Protein AF-A0A965JMZ5-F1 (afdb_monomer)

pLDDT: mean 81.52, std 17.79, range [35.34, 98.06]

Structure (mmCIF, N/CA/C/O backbone):
data_AF-A0A965JMZ5-F1
#
_entry.id   AF-A0A965JMZ5-F1
#
loop_
_atom_site.group_PDB
_atom_site.id
_atom_site.type_symbol
_atom_site.label_atom_id
_atom_site.label_alt_id
_atom_site.label_comp_id
_atom_site.label_asym_id
_atom_site.label_entity_id
_atom_site.label_seq_id
_atom_site.pdbx_PDB_ins_code
_atom_site.Cartn_x
_atom_site.Cartn_y
_atom_site.Cartn_z
_atom_site.occupancy
_atom_site.B_iso_or_equiv
_atom_site.auth_seq_id
_atom_site.auth_comp_id
_atom_site.auth_asym_id
_atom_site.auth_atom_id
_atom_site.pdbx_PDB_model_num
ATOM 1 N N . GLN A 1 1 ? -20.543 2.107 12.750 1.00 83.12 1 GLN A N 1
ATOM 2 C CA . GLN A 1 1 ? -19.505 2.712 11.891 1.00 83.12 1 GLN A CA 1
ATOM 3 C C . GLN A 1 1 ? -18.324 1.761 11.691 1.00 83.12 1 GLN A C 1
ATOM 5 O O . GLN A 1 1 ? -18.264 1.171 10.625 1.00 83.12 1 GLN A O 1
ATOM 10 N N . ALA A 1 2 ? -17.536 1.438 12.729 1.00 89.75 2 ALA A N 1
ATOM 11 C CA . ALA A 1 2 ? -16.353 0.561 12.625 1.00 89.75 2 ALA A CA 1
ATOM 12 C C . ALA A 1 2 ? -16.566 -0.804 11.927 1.00 89.75 2 ALA A C 1
ATOM 14 O O . ALA A 1 2 ? -15.676 -1.286 11.237 1.00 89.75 2 ALA A O 1
ATOM 15 N N . ALA A 1 3 ? -17.734 -1.441 12.086 1.00 92.56 3 ALA A N 1
ATOM 16 C CA . ALA A 1 3 ? -18.036 -2.712 11.415 1.00 92.56 3 ALA A CA 1
ATOM 17 C C . ALA A 1 3 ? -18.198 -2.5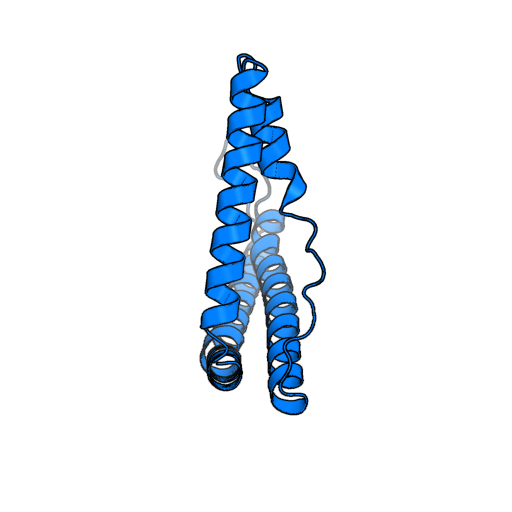59 9.894 1.00 92.56 3 ALA A C 1
ATOM 19 O O . ALA A 1 3 ? -17.750 -3.421 9.143 1.00 92.56 3 ALA A O 1
ATOM 20 N N . LEU A 1 4 ? -18.824 -1.464 9.448 1.00 95.50 4 LEU A N 1
ATOM 21 C CA . LEU A 1 4 ? -18.951 -1.148 8.027 1.00 95.50 4 LEU A CA 1
ATOM 22 C C . LEU A 1 4 ? -17.578 -0.802 7.451 1.00 95.50 4 LEU A C 1
ATOM 24 O O . LEU A 1 4 ? -17.224 -1.330 6.405 1.00 95.50 4 LEU A O 1
ATOM 28 N N . ASP A 1 5 ? -16.794 0.006 8.167 1.00 92.19 5 ASP A N 1
ATOM 29 C CA . ASP A 1 5 ? -15.439 0.379 7.753 1.00 92.19 5 ASP A CA 1
ATOM 30 C C . ASP A 1 5 ? -14.563 -0.870 7.591 1.00 92.19 5 ASP A C 1
ATOM 32 O O . ASP A 1 5 ? -13.968 -1.080 6.537 1.00 92.19 5 ASP A O 1
ATOM 36 N N . LEU A 1 6 ? -14.563 -1.766 8.586 1.00 94.94 6 LEU A N 1
ATOM 37 C CA . LEU A 1 6 ? -13.835 -3.033 8.523 1.00 94.94 6 LEU A CA 1
ATOM 38 C C . LEU A 1 6 ? -14.319 -3.926 7.369 1.00 94.94 6 LEU A C 1
ATOM 40 O O . LEU A 1 6 ? -13.501 -4.535 6.682 1.00 94.94 6 LEU A O 1
ATOM 44 N N . ALA A 1 7 ? -15.631 -3.996 7.127 1.00 97.25 7 ALA A N 1
ATOM 45 C CA . ALA A 1 7 ? -16.183 -4.756 6.009 1.00 97.25 7 ALA A CA 1
ATOM 46 C C . ALA A 1 7 ? -15.745 -4.180 4.655 1.00 97.25 7 ALA A C 1
ATOM 48 O O . ALA A 1 7 ? -15.338 -4.937 3.778 1.00 97.25 7 ALA A O 1
ATOM 49 N N . LEU A 1 8 ? -15.771 -2.855 4.484 1.00 96.81 8 LEU A N 1
ATOM 50 C CA . LEU A 1 8 ? -15.295 -2.192 3.268 1.00 96.81 8 LEU A CA 1
ATOM 51 C C . LEU A 1 8 ? -13.795 -2.416 3.059 1.00 96.81 8 LEU A C 1
ATOM 53 O O . LEU A 1 8 ? -13.358 -2.693 1.938 1.00 96.81 8 LEU A O 1
ATOM 57 N N . TYR A 1 9 ? -13.023 -2.368 4.145 1.00 97.00 9 TYR A N 1
ATOM 58 C CA . TYR A 1 9 ? -11.603 -2.670 4.121 1.00 97.00 9 TYR A CA 1
ATOM 59 C C . TYR A 1 9 ? -11.337 -4.098 3.623 1.00 97.00 9 TYR A C 1
ATOM 61 O O . TYR A 1 9 ? -10.542 -4.297 2.710 1.00 97.00 9 TYR A O 1
ATOM 69 N N . LEU A 1 10 ? -12.047 -5.092 4.153 1.00 97.25 10 LEU A N 1
ATOM 70 C CA . LEU A 1 10 ? -11.843 -6.492 3.772 1.00 97.25 10 LEU A CA 1
ATOM 71 C C . LEU A 1 10 ? -12.383 -6.831 2.377 1.00 97.25 10 LEU A C 1
ATOM 73 O O . LEU A 1 10 ? -11.751 -7.593 1.650 1.00 97.25 10 LEU A O 1
ATOM 77 N N . LEU A 1 11 ? -13.551 -6.301 2.007 1.00 97.62 11 LEU A N 1
ATOM 78 C CA . LEU A 1 11 ? -14.249 -6.687 0.777 1.00 97.62 11 LEU A CA 1
ATOM 79 C C . LEU A 1 11 ? -13.776 -5.920 -0.458 1.00 97.62 11 LEU A C 1
ATOM 81 O O . LEU A 1 11 ? -13.859 -6.455 -1.561 1.00 97.62 11 LEU A O 1
ATOM 85 N N . PHE A 1 12 ? -13.288 -4.690 -0.290 1.00 97.19 12 PHE A N 1
ATOM 86 C CA . PHE A 1 12 ? -12.923 -3.830 -1.417 1.00 97.19 12 PHE A CA 1
ATOM 87 C C . PHE A 1 12 ? -11.474 -3.362 -1.349 1.00 97.19 12 PHE A C 1
ATOM 89 O O . PHE A 1 12 ? -10.742 -3.530 -2.323 1.00 97.19 12 PHE A O 1
ATOM 96 N N . PHE A 1 13 ? -11.031 -2.818 -0.214 1.00 97.50 13 PHE A N 1
ATOM 97 C CA . PHE A 1 13 ? -9.676 -2.270 -0.110 1.00 97.50 13 PHE A CA 1
ATOM 98 C C . PHE A 1 13 ? -8.606 -3.359 -0.216 1.00 97.50 13 PHE A C 1
ATOM 100 O O . PHE A 1 13 ? -7.742 -3.270 -1.079 1.00 97.50 13 PHE A O 1
ATOM 107 N N . THR A 1 14 ? -8.656 -4.399 0.619 1.00 97.19 14 THR A N 1
ATOM 108 C CA . THR A 1 14 ? -7.638 -5.456 0.641 1.00 97.19 14 THR A CA 1
ATOM 109 C C . THR A 1 14 ? -7.513 -6.157 -0.710 1.00 97.19 14 THR A C 1
ATOM 111 O O . THR A 1 14 ? -6.411 -6.152 -1.261 1.00 97.19 14 THR A O 1
ATOM 114 N N . PRO A 1 15 ? -8.585 -6.720 -1.303 1.00 97.62 15 PRO A N 1
ATOM 115 C CA . PRO A 1 15 ? -8.468 -7.356 -2.611 1.00 97.62 15 PRO A CA 1
ATOM 116 C C . PRO A 1 15 ? -8.073 -6.355 -3.702 1.00 97.62 15 PRO A C 1
ATOM 118 O O . PRO A 1 15 ? -7.260 -6.695 -4.558 1.00 97.62 15 PRO A O 1
ATOM 121 N N . GLY A 1 16 ? -8.575 -5.116 -3.647 1.00 97.88 16 GLY A N 1
ATOM 122 C CA . GLY A 1 16 ? -8.229 -4.068 -4.605 1.00 97.88 16 GLY A CA 1
ATOM 123 C C . GLY A 1 16 ? -6.745 -3.702 -4.570 1.00 97.88 16 GLY A C 1
ATOM 124 O O . GLY A 1 16 ? -6.073 -3.745 -5.596 1.00 97.88 16 GLY A O 1
ATOM 125 N N . VAL A 1 17 ? -6.199 -3.396 -3.393 1.00 97.88 17 VAL A N 1
ATOM 126 C CA . VAL A 1 17 ? -4.794 -2.996 -3.238 1.00 97.88 17 VAL A CA 1
ATOM 127 C C . VAL A 1 17 ? -3.852 -4.181 -3.452 1.00 97.88 17 VAL A C 1
ATOM 129 O O . VAL A 1 17 ? -2.791 -3.988 -4.042 1.00 97.88 17 VAL A O 1
ATOM 132 N N . ILE A 1 18 ? -4.229 -5.411 -3.077 1.00 98.00 18 ILE A N 1
ATOM 133 C CA . ILE A 1 18 ? -3.460 -6.613 -3.450 1.00 98.00 18 ILE A CA 1
ATOM 134 C C . ILE A 1 18 ? -3.387 -6.735 -4.974 1.00 98.00 18 ILE A C 1
ATOM 136 O O . ILE A 1 18 ? -2.293 -6.891 -5.514 1.00 98.00 18 ILE A O 1
ATOM 140 N N . ALA A 1 19 ? -4.521 -6.626 -5.673 1.00 97.94 19 ALA A N 1
ATOM 141 C CA . ALA A 1 19 ? -4.557 -6.726 -7.129 1.00 97.94 19 ALA A CA 1
ATOM 142 C C . ALA A 1 19 ? -3.727 -5.620 -7.802 1.00 97.94 19 ALA A C 1
ATOM 144 O O . ALA A 1 19 ? -2.943 -5.906 -8.705 1.00 97.94 19 ALA A O 1
ATOM 145 N N . LEU A 1 20 ? -3.842 -4.375 -7.327 1.00 96.94 20 LEU A N 1
ATOM 146 C CA . LEU A 1 20 ? -3.052 -3.244 -7.821 1.00 96.94 20 LEU A CA 1
ATOM 147 C C . LEU A 1 20 ? -1.552 -3.435 -7.569 1.00 96.94 20 LEU A C 1
ATOM 149 O O . LEU A 1 20 ? -0.746 -3.197 -8.465 1.00 96.94 20 LEU A O 1
ATOM 153 N N . THR A 1 21 ? -1.172 -3.903 -6.379 1.00 97.94 21 THR A N 1
ATOM 154 C CA . THR A 1 21 ? 0.233 -4.166 -6.027 1.00 97.94 21 THR A CA 1
ATOM 155 C C . THR A 1 21 ? 0.804 -5.285 -6.889 1.00 97.94 21 THR A C 1
ATOM 157 O O . THR A 1 21 ? 1.917 -5.161 -7.393 1.00 97.94 21 THR A O 1
ATOM 160 N N . TRP A 1 22 ? 0.033 -6.351 -7.114 1.00 98.06 22 TRP A N 1
ATOM 161 C CA . TRP A 1 22 ? 0.426 -7.455 -7.985 1.00 98.06 22 TRP A CA 1
ATOM 162 C C . TRP A 1 22 ? 0.601 -7.000 -9.436 1.00 98.06 22 TRP A C 1
ATOM 164 O O . TRP A 1 22 ? 1.621 -7.297 -10.053 1.00 98.06 22 TRP A O 1
ATOM 174 N N . ALA A 1 23 ? -0.352 -6.234 -9.973 1.00 97.69 23 ALA A N 1
ATOM 175 C CA . ALA A 1 23 ? -0.252 -5.673 -11.318 1.00 97.69 23 ALA A CA 1
ATOM 176 C C . ALA A 1 23 ? 0.954 -4.724 -11.456 1.00 97.69 23 ALA A C 1
ATOM 178 O O . ALA A 1 23 ? 1.678 -4.761 -12.453 1.00 97.69 23 ALA A O 1
ATOM 179 N N . GLY A 1 24 ? 1.213 -3.905 -10.432 1.00 97.44 24 GLY A N 1
ATOM 180 C CA . GLY A 1 24 ? 2.402 -3.060 -10.350 1.00 97.44 24 GLY A CA 1
ATOM 181 C C . GLY A 1 24 ? 3.697 -3.868 -10.295 1.00 97.44 24 GLY A C 1
ATOM 182 O O . GLY A 1 24 ? 4.673 -3.499 -10.943 1.00 97.44 24 GLY A O 1
ATOM 183 N N . TRP A 1 25 ? 3.704 -4.991 -9.574 1.00 97.88 25 TRP A N 1
ATOM 184 C CA . TRP A 1 25 ? 4.846 -5.898 -9.503 1.00 97.88 25 TRP A CA 1
ATOM 185 C C . TRP A 1 25 ? 5.165 -6.506 -10.865 1.00 97.88 25 TRP A C 1
ATOM 187 O O . TRP A 1 25 ? 6.314 -6.446 -11.294 1.00 97.88 25 TRP A O 1
ATOM 197 N N . THR A 1 26 ? 4.162 -7.042 -11.569 1.00 97.56 26 THR A N 1
ATOM 198 C CA . THR A 1 26 ? 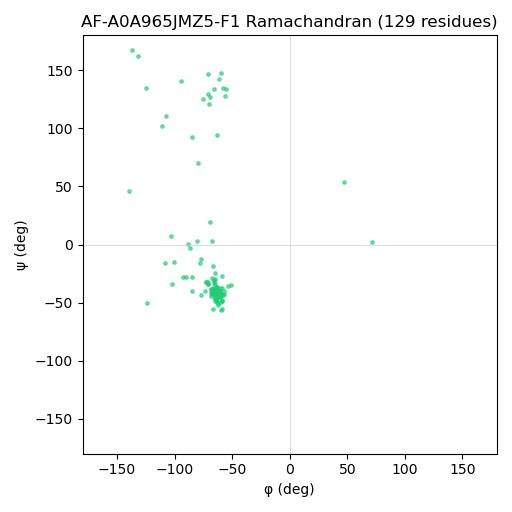4.358 -7.589 -12.920 1.00 97.56 26 THR A CA 1
ATOM 199 C C . THR A 1 26 ? 4.860 -6.515 -13.880 1.00 97.56 26 THR A C 1
ATOM 201 O O . THR A 1 26 ? 5.843 -6.728 -14.578 1.00 97.56 26 THR A O 1
ATOM 204 N N . TYR A 1 27 ? 4.271 -5.318 -13.831 1.00 95.88 27 TYR A N 1
ATOM 205 C CA . TYR A 1 27 ? 4.680 -4.197 -14.676 1.00 95.88 27 TYR A CA 1
ATOM 206 C C . TYR A 1 27 ? 6.122 -3.740 -14.412 1.00 95.88 27 TYR A C 1
ATOM 208 O O . TYR A 1 27 ? 6.880 -3.469 -15.345 1.00 95.88 27 TYR A O 1
ATOM 216 N N . ALA A 1 28 ? 6.525 -3.673 -13.141 1.00 97.19 28 ALA A N 1
ATOM 217 C CA . ALA A 1 28 ? 7.898 -3.363 -12.771 1.00 97.19 28 ALA A CA 1
ATOM 218 C C . ALA A 1 28 ? 8.850 -4.471 -13.239 1.00 97.19 28 ALA A C 1
ATOM 220 O O . ALA A 1 28 ? 9.850 -4.166 -13.888 1.00 97.19 28 ALA A O 1
ATOM 221 N N . ALA A 1 29 ? 8.532 -5.738 -12.959 1.00 97.44 29 ALA A N 1
ATOM 222 C CA . ALA A 1 29 ? 9.351 -6.891 -13.326 1.00 97.44 29 ALA A CA 1
ATOM 223 C C . ALA A 1 29 ? 9.603 -6.973 -14.839 1.00 97.44 29 ALA A C 1
ATOM 225 O O . ALA A 1 29 ? 10.746 -7.172 -15.249 1.00 97.44 29 ALA A O 1
ATOM 226 N N . ASP A 1 30 ? 8.577 -6.738 -15.658 1.00 97.25 30 ASP A N 1
ATOM 227 C CA . ASP A 1 30 ? 8.714 -6.696 -17.115 1.00 97.25 30 ASP A CA 1
ATOM 228 C C . ASP A 1 30 ? 9.693 -5.591 -17.547 1.00 97.25 30 ASP A C 1
ATOM 230 O O . ASP A 1 30 ? 10.580 -5.828 -18.369 1.00 97.25 30 ASP A O 1
ATOM 234 N N . SER A 1 31 ? 9.614 -4.403 -16.932 1.00 95.81 31 SER A N 1
ATOM 235 C CA . SER A 1 31 ? 10.540 -3.298 -17.231 1.00 95.81 31 SER A CA 1
ATOM 236 C C . SER A 1 31 ? 11.992 -3.602 -16.844 1.00 95.81 31 SER A C 1
ATOM 238 O O . SER A 1 31 ? 12.914 -3.177 -17.542 1.00 95.81 31 SER A O 1
ATOM 240 N N . TRP A 1 32 ? 12.206 -4.365 -15.763 1.00 96.75 32 TRP A N 1
ATOM 241 C CA . TRP A 1 32 ? 13.536 -4.825 -15.357 1.00 96.75 32 TRP A CA 1
ATOM 242 C C . TRP A 1 32 ? 14.114 -5.819 -16.360 1.00 96.75 32 TRP A C 1
ATOM 244 O O . TRP A 1 32 ? 15.295 -5.734 -16.683 1.00 96.75 32 TRP A O 1
ATOM 254 N N . GLN A 1 33 ? 13.295 -6.734 -16.886 1.00 96.81 33 GLN A N 1
ATOM 255 C CA . GLN A 1 33 ? 13.750 -7.719 -17.872 1.00 96.81 33 GLN A CA 1
ATOM 256 C C . GLN A 1 33 ? 14.249 -7.046 -19.153 1.00 96.81 33 GLN A C 1
ATOM 258 O O . GLN A 1 33 ? 15.302 -7.412 -19.677 1.00 96.81 33 GLN A O 1
ATOM 263 N N . ILE A 1 34 ? 13.529 -6.030 -19.632 1.00 95.75 34 ILE A N 1
ATOM 264 C CA . ILE A 1 34 ? 13.883 -5.313 -20.865 1.00 95.75 34 ILE A CA 1
ATOM 265 C C . ILE A 1 34 ? 14.830 -4.128 -20.638 1.00 95.75 34 ILE A C 1
ATOM 267 O O . ILE A 1 34 ? 15.174 -3.453 -21.604 1.00 95.75 34 ILE A O 1
ATOM 271 N N . HIS A 1 35 ? 15.240 -3.865 -19.390 1.00 94.38 35 HIS A N 1
ATOM 272 C CA . HIS A 1 35 ? 16.019 -2.684 -19.002 1.00 94.38 35 HIS A CA 1
ATOM 273 C C . HIS A 1 35 ? 15.432 -1.393 -19.584 1.00 94.38 35 HIS A C 1
ATOM 275 O O . HIS A 1 35 ? 16.113 -0.642 -20.274 1.00 94.38 35 HIS A O 1
ATOM 281 N N . GLU A 1 36 ? 14.143 -1.158 -19.339 1.00 93.06 36 GLU A N 1
ATOM 282 C CA . GLU A 1 36 ? 13.386 -0.104 -20.015 1.00 93.06 36 GLU A CA 1
ATOM 283 C C . GLU A 1 36 ? 13.991 1.293 -19.818 1.00 93.06 36 GLU A C 1
ATOM 285 O O . GLU A 1 36 ? 14.328 1.689 -18.695 1.00 93.06 36 GLU A O 1
ATOM 290 N N . GLN A 1 37 ? 14.077 2.058 -20.911 1.00 94.56 37 GLN A N 1
ATOM 291 C CA . GLN A 1 37 ? 14.618 3.417 -20.935 1.00 94.56 37 GLN A CA 1
ATOM 292 C C . GLN A 1 37 ? 13.703 4.393 -21.686 1.00 94.56 37 GLN A C 1
ATOM 294 O O . GLN A 1 37 ? 12.815 3.988 -22.436 1.00 94.56 37 GLN A O 1
ATOM 299 N N . THR A 1 38 ? 13.904 5.696 -21.471 1.00 91.25 38 THR A N 1
ATOM 300 C CA . THR A 1 38 ? 13.097 6.739 -22.115 1.00 91.25 38 THR A CA 1
ATOM 301 C C . THR A 1 38 ? 13.422 6.830 -23.600 1.00 91.25 38 THR A C 1
ATOM 303 O O . THR A 1 38 ? 14.584 6.726 -23.987 1.00 91.25 38 THR A O 1
ATOM 306 N N . PHE A 1 39 ? 12.429 7.164 -24.417 1.00 87.94 39 PHE A N 1
ATOM 307 C CA . PHE A 1 39 ? 12.611 7.433 -25.843 1.00 87.94 39 PHE A CA 1
ATOM 308 C C . PHE A 1 39 ? 13.153 8.855 -26.085 1.00 87.94 39 PHE A C 1
ATOM 310 O O . PHE A 1 39 ? 12.426 9.722 -26.557 1.00 87.94 39 PHE A O 1
ATOM 317 N N . ASN A 1 40 ? 14.417 9.107 -25.728 1.00 90.19 40 ASN A N 1
ATOM 318 C CA . ASN A 1 40 ? 15.103 10.397 -25.889 1.00 90.19 40 ASN A CA 1
ATOM 319 C C . ASN A 1 40 ? 16.539 10.206 -26.407 1.00 90.19 40 ASN A C 1
ATOM 321 O O . ASN A 1 40 ? 17.057 9.092 -26.389 1.00 90.19 40 ASN A O 1
ATOM 325 N N . ALA A 1 41 ? 17.182 11.299 -26.843 1.00 85.88 41 ALA A N 1
ATOM 326 C CA . ALA A 1 41 ? 18.575 11.288 -27.307 1.00 85.88 41 ALA A CA 1
ATOM 327 C C . ALA A 1 41 ? 19.561 10.786 -26.232 1.00 85.88 41 ALA A C 1
ATOM 329 O O . ALA A 1 41 ? 20.471 10.033 -26.564 1.00 85.88 41 ALA A O 1
ATOM 330 N N . ASP A 1 42 ? 19.319 11.143 -24.965 1.00 88.06 42 ASP A N 1
ATOM 331 C CA . ASP A 1 42 ? 19.969 10.563 -23.786 1.00 88.06 42 ASP A CA 1
ATOM 332 C C . ASP A 1 42 ? 18.938 9.730 -22.996 1.00 88.06 42 ASP A C 1
ATOM 334 O O . ASP A 1 42 ? 18.070 10.293 -22.316 1.00 88.06 42 ASP A O 1
ATOM 338 N N . PRO A 1 43 ? 18.962 8.392 -23.115 1.00 85.88 43 PRO A N 1
ATOM 339 C CA . PRO A 1 43 ? 17.963 7.530 -22.500 1.00 85.88 43 PRO A CA 1
ATOM 340 C C . PRO A 1 43 ? 18.176 7.384 -20.983 1.00 85.88 43 PRO A C 1
ATOM 342 O O . PRO A 1 43 ? 19.233 6.958 -20.518 1.00 85.88 43 PRO A O 1
ATOM 345 N N . LEU A 1 44 ? 17.140 7.692 -20.195 1.00 92.88 44 LEU A N 1
ATOM 346 C CA . LEU A 1 44 ? 17.122 7.501 -18.739 1.00 92.88 44 LEU A CA 1
ATOM 347 C C . LEU A 1 44 ? 16.476 6.154 -18.371 1.00 92.88 44 LEU A C 1
ATOM 349 O O . LEU A 1 44 ? 15.464 5.797 -18.978 1.00 92.88 44 LEU A O 1
ATOM 353 N N . PRO A 1 45 ? 16.990 5.417 -17.368 1.00 92.12 45 PRO A N 1
ATOM 354 C CA . PRO A 1 45 ? 16.415 4.139 -16.945 1.00 92.12 45 PRO A CA 1
ATOM 355 C C . PRO A 1 45 ? 15.059 4.333 -16.245 1.00 92.12 45 PRO A C 1
ATOM 357 O O . PRO A 1 45 ? 14.993 4.988 -15.208 1.00 92.12 45 PRO A O 1
ATOM 360 N N . LEU A 1 46 ? 13.980 3.736 -16.772 1.00 93.06 46 LEU A N 1
ATOM 361 C CA . LEU A 1 46 ? 12.625 3.795 -16.187 1.00 93.06 46 LEU A CA 1
ATOM 362 C C . LEU A 1 46 ? 12.321 2.668 -15.205 1.00 93.06 46 LEU A C 1
ATOM 364 O O . LEU A 1 46 ? 11.508 2.855 -14.298 1.00 93.06 46 LEU A O 1
ATOM 368 N N . TYR A 1 47 ? 12.956 1.509 -15.361 1.00 93.31 47 TYR A N 1
ATOM 369 C CA . TYR A 1 47 ? 12.689 0.346 -14.517 1.00 93.31 47 TYR A CA 1
ATOM 370 C C . TYR A 1 47 ? 12.797 0.593 -12.990 1.00 93.31 47 TYR A C 1
ATOM 372 O O . TYR A 1 47 ? 11.947 0.072 -12.253 1.00 93.31 47 TYR A O 1
ATOM 380 N N . PRO A 1 48 ? 13.718 1.435 -12.454 1.00 93.38 48 PRO A N 1
ATOM 381 C CA . PRO A 1 48 ? 13.714 1.709 -11.018 1.00 93.38 48 PRO A CA 1
ATOM 382 C C . PRO A 1 48 ? 12.514 2.578 -10.614 1.00 93.38 48 PRO A C 1
ATOM 384 O O . PRO A 1 48 ? 11.930 2.358 -9.557 1.00 93.38 48 PRO A O 1
ATOM 387 N N . PHE A 1 49 ? 12.076 3.503 -11.474 1.00 94.12 49 PHE A N 1
ATOM 388 C CA . PHE A 1 49 ? 10.896 4.328 -11.215 1.00 94.12 49 PHE A CA 1
ATOM 389 C C . PHE A 1 49 ? 9.611 3.495 -11.216 1.00 94.12 49 PHE A C 1
ATOM 391 O O . PHE A 1 49 ? 8.767 3.668 -10.341 1.00 94.12 49 PHE A O 1
ATOM 398 N N . LYS A 1 50 ? 9.473 2.528 -12.131 1.00 95.00 50 LYS A N 1
ATOM 399 C CA . LYS A 1 50 ? 8.305 1.626 -12.162 1.00 95.00 50 LYS A CA 1
ATOM 400 C C . LYS A 1 50 ? 8.214 0.723 -10.933 1.00 95.00 50 LYS A C 1
ATOM 402 O O . LYS A 1 50 ? 7.115 0.347 -10.535 1.00 95.00 50 LYS A O 1
ATOM 407 N N . SER A 1 51 ? 9.340 0.456 -10.274 1.00 95.25 51 SER A N 1
ATOM 408 C CA . SER A 1 51 ? 9.385 -0.289 -9.007 1.00 95.25 51 SER A CA 1
ATOM 409 C C . SER A 1 51 ? 8.738 0.459 -7.840 1.00 95.25 51 SER A C 1
ATOM 411 O O . SER A 1 51 ? 8.349 -0.168 -6.859 1.00 95.25 51 SER A O 1
ATOM 413 N N . ILE A 1 52 ? 8.555 1.779 -7.946 1.00 96.56 52 ILE A N 1
ATOM 414 C CA . ILE A 1 52 ? 7.844 2.567 -6.931 1.00 96.56 52 ILE A CA 1
ATOM 415 C C . ILE A 1 52 ? 6.370 2.148 -6.849 1.00 96.56 52 ILE A C 1
ATOM 417 O O . ILE A 1 52 ? 5.792 2.192 -5.770 1.00 96.56 52 ILE A O 1
ATOM 421 N N . ILE A 1 53 ? 5.768 1.680 -7.948 1.00 95.25 53 ILE A N 1
ATOM 422 C CA . ILE A 1 53 ? 4.351 1.289 -7.998 1.00 95.25 53 ILE A CA 1
ATOM 423 C C . ILE A 1 53 ? 4.034 0.158 -6.999 1.00 95.25 53 ILE A C 1
ATOM 425 O O . ILE A 1 53 ? 3.179 0.364 -6.134 1.00 95.25 53 ILE A O 1
ATOM 429 N N . PRO A 1 54 ? 4.705 -1.015 -7.041 1.00 96.62 54 PRO A N 1
ATOM 430 C CA . PRO A 1 54 ? 4.460 -2.059 -6.050 1.00 96.62 54 PRO A CA 1
ATOM 431 C C . PRO A 1 54 ? 4.889 -1.649 -4.633 1.00 96.62 54 PRO A C 1
ATOM 433 O O . PRO A 1 54 ? 4.242 -2.055 -3.671 1.00 96.62 54 PRO A O 1
ATOM 436 N N . ILE A 1 55 ? 5.930 -0.819 -4.477 1.00 97.50 55 ILE A N 1
ATOM 437 C CA . ILE A 1 55 ? 6.362 -0.323 -3.158 1.00 97.50 55 ILE A CA 1
ATOM 438 C C . ILE A 1 55 ? 5.272 0.549 -2.523 1.00 97.50 55 ILE A C 1
ATOM 440 O O . ILE A 1 55 ? 4.906 0.336 -1.369 1.00 97.50 55 ILE A O 1
ATOM 444 N N . ALA A 1 56 ? 4.712 1.491 -3.281 1.00 96.75 56 ALA A N 1
ATOM 445 C CA . ALA A 1 56 ? 3.609 2.330 -2.834 1.00 96.75 56 ALA A CA 1
ATOM 446 C C . ALA A 1 56 ? 2.380 1.480 -2.483 1.00 96.75 56 ALA A C 1
ATOM 448 O O . ALA A 1 56 ? 1.787 1.678 -1.426 1.00 96.75 56 ALA A O 1
ATOM 449 N N . GLY A 1 57 ? 2.047 0.479 -3.307 1.00 96.56 57 GLY A N 1
ATOM 450 C CA . GLY A 1 57 ? 0.976 -0.476 -3.011 1.00 96.56 57 GLY A CA 1
ATOM 451 C C . GLY A 1 57 ? 1.182 -1.220 -1.684 1.00 96.56 57 GLY A C 1
ATOM 452 O O . GLY A 1 57 ? 0.257 -1.319 -0.876 1.00 96.56 57 GLY A O 1
ATOM 453 N N . ALA A 1 58 ? 2.410 -1.663 -1.402 1.00 97.25 58 ALA A N 1
ATOM 454 C CA . ALA A 1 58 ? 2.757 -2.307 -0.136 1.00 97.25 58 ALA A CA 1
ATOM 455 C C . ALA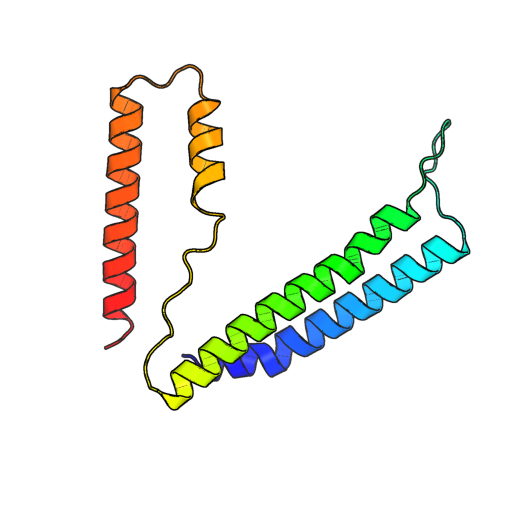 A 1 58 ? 2.652 -1.352 1.070 1.00 97.25 58 ALA A C 1
ATOM 457 O O . ALA A 1 58 ? 2.133 -1.743 2.117 1.00 97.25 58 ALA A O 1
ATOM 458 N N . ILE A 1 59 ? 3.095 -0.099 0.927 1.00 97.56 59 ILE A N 1
ATOM 459 C CA . ILE A 1 59 ? 2.972 0.928 1.976 1.00 97.56 59 ILE A CA 1
ATOM 460 C C . ILE A 1 59 ? 1.496 1.230 2.261 1.00 97.56 59 ILE A C 1
ATOM 462 O O . ILE A 1 59 ? 1.080 1.227 3.419 1.00 97.56 59 ILE A O 1
ATOM 466 N N . VAL A 1 60 ? 0.682 1.415 1.220 1.00 96.75 60 VAL A N 1
ATOM 467 C CA . VAL A 1 60 ? -0.765 1.641 1.358 1.00 96.75 60 VAL A CA 1
ATOM 468 C C . VAL A 1 60 ? -1.434 0.448 2.039 1.00 96.75 60 VAL A C 1
ATOM 470 O O . VAL A 1 60 ? -2.256 0.636 2.933 1.00 96.75 60 VAL A O 1
ATOM 473 N N . MET A 1 61 ? -1.052 -0.787 1.696 1.00 97.12 61 MET A N 1
ATOM 474 C CA . MET A 1 61 ? -1.554 -1.978 2.388 1.00 97.12 61 MET A CA 1
ATOM 475 C C . MET A 1 61 ? -1.222 -1.946 3.884 1.00 97.12 61 MET A C 1
ATOM 477 O O . MET A 1 61 ? -2.086 -2.234 4.708 1.00 97.12 61 MET A O 1
ATOM 481 N N . MET A 1 62 ? 0.004 -1.560 4.248 1.00 96.50 62 MET A N 1
ATOM 482 C CA . MET A 1 62 ? 0.419 -1.441 5.648 1.00 96.50 62 MET A CA 1
ATOM 483 C C . MET A 1 62 ? -0.424 -0.410 6.411 1.00 96.50 62 MET A C 1
ATOM 485 O O . MET A 1 62 ? -0.862 -0.687 7.528 1.00 96.50 62 MET A O 1
ATOM 489 N N . GLN A 1 63 ? -0.709 0.740 5.796 1.00 95.50 63 GLN A N 1
ATOM 490 C CA . GLN A 1 63 ? -1.598 1.760 6.365 1.00 95.50 63 GLN A CA 1
ATOM 491 C C . GLN A 1 63 ? -3.028 1.227 6.537 1.00 95.50 63 GLN A C 1
ATOM 493 O O . GLN A 1 63 ? -3.621 1.358 7.606 1.00 95.50 63 GLN A O 1
ATOM 498 N N . GLY A 1 64 ? -3.564 0.540 5.524 1.00 95.00 64 GLY A N 1
ATOM 499 C CA . GLY A 1 64 ? -4.889 -0.074 5.606 1.00 95.00 64 GLY A CA 1
ATOM 500 C C . GLY A 1 64 ? -4.997 -1.118 6.719 1.00 95.00 64 GLY A C 1
ATOM 501 O O . GLY A 1 64 ? -6.007 -1.171 7.415 1.00 95.00 64 GLY A O 1
ATOM 502 N N . VAL A 1 65 ? -3.944 -1.907 6.955 1.00 95.69 65 VAL A N 1
ATOM 503 C CA . VAL A 1 65 ? -3.888 -2.858 8.079 1.00 95.69 65 VAL A CA 1
ATOM 504 C C . VAL A 1 65 ? -3.939 -2.126 9.424 1.00 95.69 65 VAL A C 1
ATOM 506 O O . VAL A 1 65 ? -4.653 -2.570 10.326 1.00 95.69 65 VAL A O 1
ATOM 509 N N . ALA A 1 66 ? -3.239 -0.997 9.572 1.00 94.31 66 ALA A N 1
ATOM 510 C CA . ALA A 1 66 ? -3.304 -0.190 10.790 1.00 94.31 66 ALA A CA 1
ATOM 511 C C . ALA A 1 66 ? -4.737 0.310 11.063 1.00 94.31 66 ALA A C 1
ATOM 513 O O . ALA A 1 66 ? -5.235 0.176 12.184 1.00 94.31 66 ALA A O 1
ATOM 514 N N . GLU A 1 67 ? -5.444 0.788 10.036 1.00 94.00 67 GLU A N 1
ATOM 515 C CA . GLU A 1 67 ? -6.841 1.223 10.159 1.00 94.00 67 GLU A CA 1
ATOM 516 C C . GLU A 1 67 ? -7.809 0.066 10.452 1.00 94.00 67 GLU A C 1
ATOM 518 O O . GLU A 1 67 ? -8.697 0.193 11.302 1.00 94.00 67 GLU A O 1
ATOM 523 N N . MET A 1 68 ? -7.604 -1.108 9.845 1.00 95.31 68 MET A N 1
ATOM 524 C CA . MET A 1 68 ? -8.371 -2.314 10.183 1.00 95.31 68 MET A CA 1
ATOM 525 C C . MET A 1 68 ? -8.195 -2.694 11.657 1.00 95.31 68 MET A C 1
ATOM 527 O O . MET A 1 68 ? -9.176 -3.001 12.336 1.00 95.31 68 MET A O 1
ATOM 531 N N . MET A 1 69 ? -6.969 -2.631 12.185 1.00 94.50 69 MET A N 1
ATOM 532 C CA . MET A 1 69 ? -6.699 -2.907 13.598 1.00 94.50 69 MET A CA 1
ATOM 533 C C . MET A 1 69 ? -7.399 -1.905 14.519 1.00 94.50 69 MET A C 1
ATOM 535 O O . MET A 1 69 ? -7.990 -2.311 15.522 1.00 94.50 69 MET A O 1
ATOM 539 N N . ARG A 1 70 ? -7.410 -0.614 14.165 1.00 93.00 70 ARG A N 1
ATOM 540 C CA . ARG A 1 70 ? -8.161 0.417 14.902 1.00 93.00 70 ARG A CA 1
ATOM 541 C C . ARG A 1 70 ? -9.664 0.121 14.914 1.00 93.00 70 ARG A C 1
ATOM 543 O O . ARG A 1 70 ? -10.283 0.219 15.974 1.00 93.00 70 ARG A O 1
ATOM 550 N N . CYS A 1 71 ? -10.231 -0.319 13.787 1.00 94.25 71 CYS A N 1
ATOM 551 C CA . CYS A 1 71 ? -11.631 -0.751 13.706 1.00 94.25 71 CYS A CA 1
ATOM 552 C C . CYS A 1 71 ? -11.902 -1.966 14.607 1.00 94.25 71 CYS A C 1
ATOM 554 O O . CYS A 1 71 ? -12.875 -1.970 15.359 1.00 94.25 71 CYS A O 1
ATOM 556 N N . VAL A 1 72 ? -11.027 -2.978 14.585 1.00 95.19 72 VAL A N 1
ATOM 557 C CA . VAL A 1 72 ? -11.142 -4.170 15.445 1.00 95.19 72 VAL A CA 1
ATOM 558 C C . VAL A 1 72 ? -11.074 -3.799 16.928 1.00 95.19 72 VAL A C 1
ATOM 560 O O . VAL A 1 72 ? -11.850 -4.331 17.721 1.00 95.19 72 VAL A O 1
ATOM 563 N N . ILE A 1 73 ? -10.181 -2.884 17.316 1.00 94.25 73 ILE A N 1
ATOM 564 C CA . ILE A 1 73 ? -10.096 -2.380 18.692 1.00 94.25 73 ILE A CA 1
ATOM 565 C C . ILE A 1 73 ? -11.401 -1.679 19.068 1.00 94.25 73 ILE A C 1
ATOM 567 O O . ILE A 1 73 ? -11.999 -2.050 20.074 1.00 94.25 73 ILE A O 1
ATOM 571 N N . CYS A 1 74 ? -11.893 -0.761 18.233 1.00 94.25 74 CYS A N 1
ATOM 572 C CA . CYS A 1 74 ? -13.150 -0.056 18.481 1.00 94.25 74 CYS A CA 1
ATOM 573 C C . CYS A 1 74 ? -14.339 -1.013 18.643 1.00 94.25 74 CYS A C 1
ATOM 575 O O . CYS A 1 74 ? -15.183 -0.800 19.509 1.00 94.25 74 CYS A O 1
ATOM 577 N N . LEU A 1 75 ? -14.409 -2.083 17.845 1.00 93.38 75 LEU A N 1
ATOM 578 C CA . LEU A 1 75 ? -15.466 -3.093 17.963 1.00 93.38 75 LEU A CA 1
ATOM 579 C C . LEU A 1 75 ? -15.379 -3.898 19.266 1.00 93.38 75 LEU A C 1
ATOM 581 O O . LEU A 1 75 ? -16.405 -4.357 19.760 1.00 93.38 75 LEU A O 1
ATOM 585 N N . LYS A 1 76 ? -14.177 -4.072 19.825 1.00 94.44 76 LYS A N 1
ATOM 586 C CA . LYS A 1 76 ? -13.961 -4.802 21.083 1.00 94.44 76 LYS A CA 1
ATOM 587 C C . LYS A 1 76 ? -14.160 -3.934 22.323 1.00 94.44 76 LYS A C 1
ATOM 589 O O . LYS A 1 76 ? -14.678 -4.425 23.319 1.00 94.44 76 LYS A O 1
ATOM 594 N N . THR A 1 77 ? -13.710 -2.683 22.290 1.00 92.75 77 THR A N 1
ATOM 595 C CA . THR A 1 77 ? -13.686 -1.789 23.461 1.00 92.75 77 THR A CA 1
ATOM 596 C C . THR A 1 77 ? -14.836 -0.787 23.476 1.00 92.75 77 THR A C 1
ATOM 598 O O . THR A 1 77 ? -15.079 -0.158 24.501 1.00 92.75 77 THR A O 1
ATOM 601 N N . GLY A 1 78 ? -15.525 -0.597 22.347 1.00 90.38 78 GLY A N 1
ATOM 602 C CA . GLY A 1 78 ? -16.517 0.464 22.166 1.00 90.38 78 GLY A CA 1
ATOM 603 C C . GLY A 1 78 ? -15.913 1.869 22.054 1.00 90.38 78 GLY A C 1
ATOM 604 O O . GLY A 1 78 ? -16.659 2.835 21.931 1.00 90.38 78 GLY A O 1
ATOM 605 N N . GLN A 1 79 ? -14.583 2.002 22.088 1.00 88.75 79 GLN A N 1
ATOM 606 C CA . GLN A 1 79 ? -13.879 3.283 22.033 1.00 88.75 79 GLN A CA 1
ATOM 607 C C . GLN A 1 79 ? -12.867 3.288 20.890 1.00 88.75 79 GLN A C 1
ATOM 609 O O . GLN A 1 79 ? -12.092 2.343 20.721 1.00 88.75 79 GLN A O 1
ATOM 614 N N . TRP A 1 80 ? -12.844 4.373 20.121 1.00 87.12 80 TRP A N 1
ATOM 615 C CA . TRP A 1 80 ? -11.839 4.555 19.084 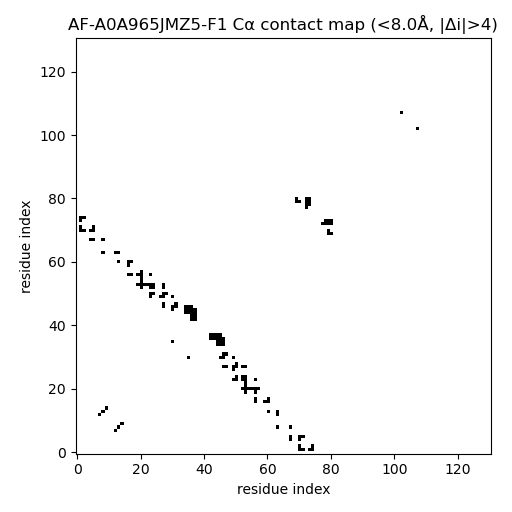1.00 87.12 80 TRP A CA 1
ATOM 616 C C . TRP A 1 80 ? -10.468 4.824 19.715 1.00 87.12 80 TRP A C 1
ATOM 618 O O . TRP A 1 80 ? -10.365 5.711 20.563 1.00 87.12 80 TRP A O 1
ATOM 628 N N . PRO A 1 81 ? -9.408 4.100 19.308 1.00 82.94 81 PRO A N 1
ATOM 629 C CA . PRO A 1 81 ? -8.063 4.381 19.791 1.00 82.94 81 PRO A CA 1
ATOM 630 C C . PRO A 1 81 ? -7.641 5.796 19.389 1.00 82.94 81 PRO A C 1
ATOM 632 O O . PRO A 1 81 ? -7.944 6.253 18.280 1.00 82.94 81 PRO A O 1
ATOM 635 N N . GLU A 1 82 ? -6.924 6.484 20.277 1.00 79.62 82 GLU A N 1
ATOM 636 C CA . GLU A 1 82 ? -6.399 7.820 20.001 1.00 79.62 82 GLU A CA 1
ATOM 637 C C . GLU A 1 82 ? -5.563 7.771 18.714 1.00 79.62 82 GLU A C 1
ATOM 639 O O . GLU A 1 82 ? -4.832 6.806 18.457 1.00 79.62 82 GLU A O 1
ATOM 644 N N . ARG A 1 83 ? -5.766 8.739 17.818 1.00 70.56 83 ARG A N 1
ATOM 645 C CA . ARG A 1 83 ? -4.903 8.854 16.642 1.00 70.56 83 ARG A CA 1
ATOM 646 C C . ARG A 1 83 ? -3.540 9.291 17.155 1.00 70.56 83 ARG A C 1
ATOM 648 O O . ARG A 1 83 ? -3.451 10.285 17.874 1.00 70.56 83 ARG A O 1
ATOM 655 N N . LEU A 1 84 ? -2.491 8.558 16.790 1.00 66.19 84 LEU A N 1
ATOM 656 C CA . LEU A 1 84 ? -1.164 9.156 16.820 1.00 66.19 84 LEU A CA 1
ATOM 657 C C . LEU A 1 84 ? -1.278 10.393 15.922 1.00 66.19 84 LEU A C 1
ATOM 659 O O . LEU A 1 84 ? -1.863 10.311 14.846 1.00 66.19 84 LEU A O 1
ATOM 663 N N . LYS A 1 85 ? -0.884 11.568 16.420 1.00 55.28 85 LYS A N 1
ATOM 664 C CA . LYS A 1 85 ? -0.871 12.784 15.603 1.00 55.28 85 LYS A CA 1
ATOM 665 C C . LYS A 1 85 ? 0.132 12.541 14.482 1.00 55.28 85 LYS A C 1
ATOM 667 O O . LYS A 1 85 ? 1.333 12.672 14.702 1.00 55.28 85 LYS A O 1
ATOM 672 N N . ASP A 1 86 ? -0.364 12.083 13.342 1.00 55.12 86 ASP A N 1
ATOM 673 C CA . ASP A 1 86 ? 0.468 11.718 12.210 1.00 55.12 86 ASP A CA 1
ATOM 674 C C . ASP A 1 86 ? 1.148 12.981 11.670 1.00 55.12 86 ASP A C 1
ATOM 676 O O . ASP A 1 86 ? 0.548 14.052 11.562 1.00 55.12 86 ASP A O 1
ATOM 680 N N . ALA A 1 87 ? 2.448 12.854 11.414 1.00 54.00 87 ALA A N 1
ATOM 681 C CA . ALA A 1 87 ? 3.436 13.919 11.261 1.00 54.00 87 ALA A CA 1
ATOM 682 C C . ALA A 1 87 ? 3.294 14.801 9.999 1.00 54.00 87 ALA A C 1
ATOM 684 O O . ALA A 1 87 ? 4.252 15.465 9.613 1.00 54.00 87 ALA A O 1
ATOM 685 N N . GLU A 1 88 ? 2.128 14.822 9.352 1.00 55.38 88 GLU A N 1
ATOM 686 C CA . GLU A 1 88 ? 1.928 15.456 8.042 1.00 55.38 88 GLU A CA 1
ATOM 687 C C . GLU A 1 88 ? 1.100 16.751 8.093 1.00 55.38 88 GLU A C 1
ATOM 689 O O . GLU A 1 88 ? 1.175 17.562 7.174 1.00 55.38 88 GLU A O 1
ATOM 694 N N . GLU A 1 89 ? 0.372 17.029 9.182 1.00 51.81 89 GLU A N 1
ATOM 695 C CA . GLU A 1 89 ? -0.447 18.254 9.261 1.00 51.81 89 GLU A CA 1
ATOM 696 C C . GLU A 1 89 ? 0.333 19.531 9.638 1.00 51.81 89 GLU A C 1
ATOM 698 O O . GLU A 1 89 ? -0.263 20.598 9.765 1.00 51.81 89 GLU A O 1
ATOM 703 N N . ILE A 1 90 ? 1.660 19.464 9.807 1.00 54.56 90 ILE A N 1
ATOM 704 C CA . ILE A 1 90 ? 2.459 20.619 10.262 1.00 54.56 90 ILE A CA 1
ATOM 705 C C . ILE A 1 90 ? 3.232 21.310 9.125 1.00 54.56 90 ILE A C 1
ATOM 707 O O . ILE A 1 90 ? 3.333 22.533 9.140 1.00 54.56 90 ILE A O 1
ATOM 711 N N . ASP A 1 91 ? 3.717 20.603 8.099 1.00 53.84 91 ASP A N 1
ATOM 712 C CA . ASP A 1 91 ? 4.741 21.198 7.214 1.00 53.84 91 ASP A CA 1
ATOM 713 C C . ASP A 1 91 ? 4.173 21.906 5.966 1.00 53.84 91 ASP A C 1
ATOM 715 O O . ASP A 1 91 ? 4.748 22.875 5.478 1.00 53.84 91 ASP A O 1
ATOM 719 N N . VAL A 1 92 ? 3.004 21.503 5.450 1.00 58.59 92 VAL A N 1
ATOM 720 C CA . VAL A 1 92 ? 2.489 22.053 4.174 1.00 58.59 92 VAL A CA 1
ATOM 721 C C . VAL A 1 92 ? 1.895 23.450 4.345 1.00 58.59 92 VAL A C 1
ATOM 723 O O . VAL A 1 92 ? 2.161 24.345 3.544 1.00 58.59 92 VAL A O 1
ATOM 726 N N . VAL A 1 93 ? 1.114 23.663 5.407 1.00 59.22 93 VAL A N 1
ATOM 727 C CA . VAL A 1 93 ? 0.517 24.974 5.702 1.00 59.22 93 VAL A CA 1
ATOM 728 C C . VAL A 1 93 ? 1.618 25.964 6.087 1.00 59.22 93 VAL A C 1
ATOM 730 O O . VAL A 1 93 ? 1.637 27.083 5.580 1.00 59.22 93 VAL A O 1
ATOM 733 N N . GLU A 1 94 ? 2.583 25.545 6.910 1.00 58.41 94 GLU A N 1
ATOM 734 C CA . GLU A 1 94 ? 3.699 26.396 7.327 1.00 58.41 94 GLU A CA 1
ATOM 735 C C . GLU A 1 94 ? 4.650 26.724 6.164 1.00 58.41 94 GLU A C 1
ATOM 737 O O . GLU A 1 94 ? 5.005 27.891 6.007 1.00 58.41 94 GLU A O 1
ATOM 742 N N . GLN A 1 95 ? 4.976 25.770 5.279 1.00 58.94 95 GLN A N 1
ATOM 743 C CA . GLN A 1 95 ? 5.756 26.047 4.062 1.00 58.94 95 GLN A CA 1
ATOM 744 C C . GLN A 1 95 ? 5.019 26.953 3.074 1.00 58.94 95 GLN A C 1
ATOM 746 O O . GLN A 1 95 ? 5.632 27.859 2.504 1.00 58.94 95 GLN A O 1
ATOM 751 N N . GLN A 1 96 ? 3.712 26.755 2.867 1.00 59.72 96 GLN A N 1
ATOM 752 C CA . GLN A 1 96 ? 2.929 27.617 1.978 1.00 59.72 96 GLN A CA 1
ATOM 753 C C . GLN A 1 96 ? 2.846 29.049 2.523 1.00 59.72 96 GLN A C 1
ATOM 755 O O . GLN A 1 96 ? 3.058 29.997 1.765 1.00 59.72 96 GLN A O 1
ATOM 760 N N . LEU A 1 97 ? 2.642 29.220 3.833 1.00 57.91 97 LEU A N 1
ATOM 761 C CA . LEU A 1 97 ? 2.690 30.528 4.496 1.00 57.91 97 LEU A CA 1
ATOM 762 C C . LEU A 1 97 ? 4.100 31.142 4.470 1.00 57.91 97 LEU A C 1
ATOM 764 O O . LEU A 1 97 ? 4.232 32.330 4.179 1.00 57.91 97 LEU A O 1
ATOM 768 N N . ALA A 1 98 ? 5.158 30.357 4.692 1.00 58.84 98 ALA A N 1
ATOM 769 C CA . ALA A 1 98 ? 6.547 30.823 4.633 1.00 58.84 98 ALA A CA 1
ATOM 770 C C . ALA A 1 98 ? 6.974 31.257 3.218 1.00 58.84 98 ALA A C 1
ATOM 772 O O . ALA A 1 98 ? 7.782 32.172 3.068 1.00 58.84 98 ALA A O 1
ATOM 773 N N . SER A 1 99 ? 6.406 30.640 2.177 1.00 55.25 99 SER A N 1
ATOM 774 C CA . SER A 1 99 ? 6.6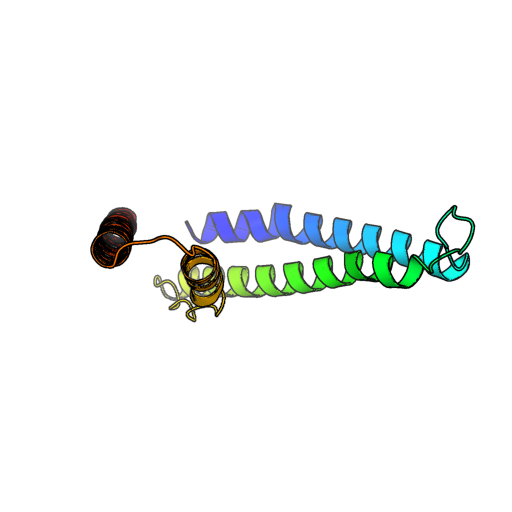30 31.011 0.773 1.00 55.25 99 SER A CA 1
ATOM 775 C C . SER A 1 99 ? 5.866 32.268 0.333 1.00 55.25 99 SER A C 1
ATOM 777 O O . SER A 1 99 ? 6.154 32.836 -0.721 1.00 55.25 99 SER A O 1
ATOM 779 N N . SER A 1 100 ? 4.912 32.743 1.141 1.00 57.75 100 SER A N 1
ATOM 780 C CA . SER A 1 100 ? 4.160 33.962 0.851 1.00 57.75 100 SER A CA 1
ATOM 781 C C . SER A 1 100 ? 4.933 35.196 1.335 1.00 57.75 100 SER A C 1
ATOM 783 O O . SER A 1 100 ? 4.843 35.641 2.473 1.00 57.75 100 SER A O 1
ATOM 785 N N . THR A 1 101 ? 5.730 35.780 0.443 1.00 56.03 101 THR A N 1
ATOM 786 C CA . THR A 1 101 ? 6.581 36.956 0.718 1.00 56.03 101 THR A CA 1
ATOM 787 C C . THR A 1 101 ? 5.797 38.264 0.991 1.00 56.03 101 THR A C 1
ATOM 789 O O . THR A 1 101 ? 6.408 39.301 1.220 1.00 56.03 101 THR A O 1
ATOM 792 N N . TYR A 1 102 ? 4.454 38.246 1.025 1.00 56.12 102 TYR A N 1
ATOM 793 C CA . TYR A 1 102 ? 3.610 39.441 1.219 1.00 56.12 102 TYR A CA 1
ATOM 794 C C . TYR A 1 102 ? 2.396 39.211 2.133 1.00 56.12 102 TYR A C 1
ATOM 796 O O . TYR A 1 102 ? 1.281 39.606 1.793 1.00 56.12 102 TYR A O 1
ATOM 804 N N . VAL A 1 103 ? 2.572 38.567 3.285 1.00 57.97 103 VAL A N 1
ATOM 805 C CA . VAL A 1 103 ? 1.487 38.466 4.274 1.00 57.97 103 VAL A CA 1
ATOM 806 C C . VAL A 1 103 ? 1.805 39.371 5.455 1.00 57.97 103 VAL A C 1
ATOM 808 O O . VAL A 1 103 ? 2.749 39.126 6.201 1.00 57.97 103 VAL A O 1
ATOM 811 N N . ASP A 1 104 ? 1.019 40.441 5.584 1.00 66.12 104 ASP A N 1
ATOM 812 C CA . ASP A 1 104 ? 1.035 41.329 6.744 1.00 66.12 104 ASP A CA 1
ATOM 813 C C . ASP A 1 104 ? 0.694 40.548 8.027 1.00 66.12 104 ASP A C 1
ATOM 815 O O . ASP A 1 104 ? -0.066 39.573 8.004 1.00 66.12 104 ASP A O 1
ATOM 819 N N . GLU A 1 105 ? 1.267 40.958 9.157 1.00 63.62 105 GLU A N 1
ATOM 820 C CA . GLU A 1 105 ? 1.191 40.231 10.432 1.00 63.62 105 GLU A CA 1
ATOM 821 C C . GLU A 1 105 ? -0.266 40.037 10.910 1.00 63.62 105 GLU A C 1
ATOM 823 O O . GLU A 1 105 ? -0.586 39.055 11.590 1.00 63.62 105 GLU A O 1
ATOM 828 N N . GLU A 1 106 ? -1.179 40.932 10.515 1.00 68.44 106 GLU A N 1
ATOM 829 C CA . GLU A 1 106 ? -2.616 40.791 10.772 1.00 68.44 106 GLU A CA 1
ATOM 830 C C . GLU A 1 106 ? -3.250 39.645 9.980 1.00 68.44 106 GLU A C 1
ATOM 832 O O . GLU A 1 106 ? -4.027 38.865 10.537 1.00 68.44 106 GLU A O 1
ATOM 837 N N . ALA A 1 107 ? -2.881 39.479 8.709 1.00 65.44 107 ALA A N 1
ATOM 838 C CA . ALA A 1 107 ? -3.396 38.405 7.867 1.00 65.44 107 ALA A CA 1
ATOM 839 C C . ALA A 1 107 ? -2.918 37.031 8.365 1.00 65.44 107 ALA A C 1
ATOM 841 O O . ALA A 1 107 ? -3.706 36.085 8.412 1.00 65.44 107 ALA A O 1
ATOM 842 N N . ARG A 1 108 ? -1.673 36.932 8.854 1.00 64.88 108 ARG A N 1
ATOM 843 C CA . ARG A 1 108 ? -1.168 35.709 9.502 1.00 64.88 108 ARG A CA 1
ATOM 844 C C . ARG A 1 108 ? -1.983 35.351 10.749 1.00 64.88 108 ARG A C 1
ATOM 846 O O . ARG A 1 108 ? -2.365 34.194 10.925 1.00 64.88 108 ARG A O 1
ATOM 853 N N . LYS A 1 109 ? -2.288 36.333 11.604 1.00 71.38 109 LYS A N 1
ATOM 854 C CA . LYS A 1 109 ? -3.105 36.125 12.815 1.00 71.38 109 LYS A CA 1
ATOM 855 C C . LYS A 1 109 ? -4.546 35.743 12.485 1.00 71.38 109 LYS A C 1
ATOM 857 O O . LYS A 1 109 ? -5.088 34.854 13.139 1.00 71.38 109 LYS A O 1
ATOM 862 N N . ALA A 1 110 ? -5.140 36.363 11.467 1.00 73.12 110 ALA A N 1
ATOM 863 C CA . ALA A 1 110 ? -6.493 36.051 11.015 1.00 73.12 110 ALA A CA 1
ATOM 864 C C . ALA A 1 110 ? -6.603 34.616 10.480 1.00 73.12 110 ALA A C 1
ATOM 866 O O . ALA A 1 110 ? -7.546 33.907 10.823 1.00 73.12 110 ALA A O 1
ATOM 867 N N . VAL A 1 111 ? -5.614 34.151 9.710 1.00 69.56 111 VAL A N 1
ATOM 868 C CA . VAL A 1 111 ? -5.580 32.773 9.195 1.00 69.56 111 VAL A CA 1
ATOM 869 C C . VAL A 1 111 ? -5.425 31.758 10.329 1.00 69.56 111 VAL A C 1
ATOM 871 O O . VAL A 1 111 ? -6.139 30.759 10.351 1.00 69.56 111 VAL A O 1
ATOM 874 N N . ILE A 1 112 ? -4.557 32.024 11.311 1.00 71.12 112 ILE A N 1
ATOM 875 C CA . ILE A 1 112 ? -4.384 31.142 12.478 1.00 71.12 112 ILE A CA 1
ATOM 876 C C . ILE A 1 112 ? -5.664 31.084 13.328 1.00 71.12 112 ILE A C 1
ATOM 878 O O . ILE A 1 112 ? -6.030 30.012 13.808 1.00 71.12 112 ILE A O 1
ATOM 882 N N . ALA A 1 113 ? -6.350 32.215 13.515 1.00 73.62 11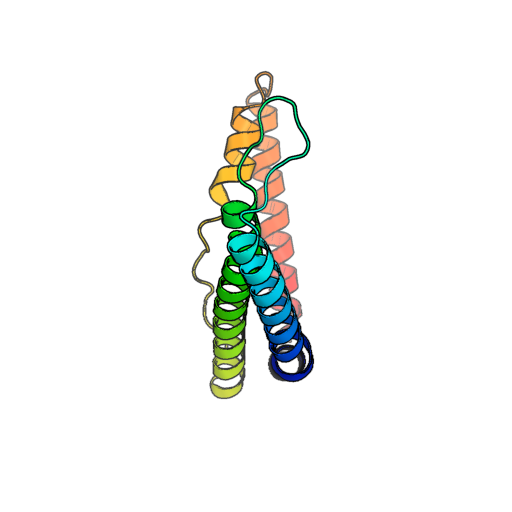3 ALA A N 1
ATOM 883 C CA . ALA A 1 113 ? -7.624 32.258 14.230 1.00 73.62 113 ALA A CA 1
ATOM 884 C C . ALA A 1 113 ? -8.710 31.472 13.479 1.00 73.62 113 ALA A C 1
ATOM 886 O O . ALA A 1 113 ? -9.345 30.598 14.058 1.00 73.62 113 ALA A O 1
ATOM 887 N N . HIS A 1 114 ? -8.834 31.686 12.168 1.00 73.25 114 HIS A N 1
ATOM 888 C CA . HIS A 1 114 ? -9.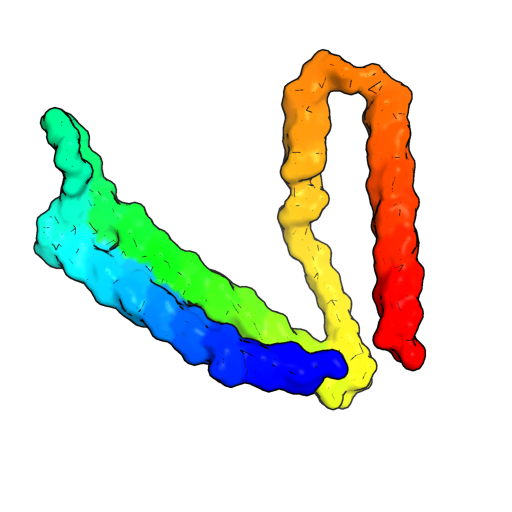805 30.972 11.345 1.00 73.25 114 HIS A CA 1
ATOM 889 C C . HIS A 1 114 ? -9.525 29.458 11.293 1.00 73.25 114 HIS A C 1
ATOM 891 O O . HIS A 1 114 ? -10.458 28.655 11.293 1.00 73.25 114 HIS A O 1
ATOM 897 N N . ALA A 1 115 ? -8.256 29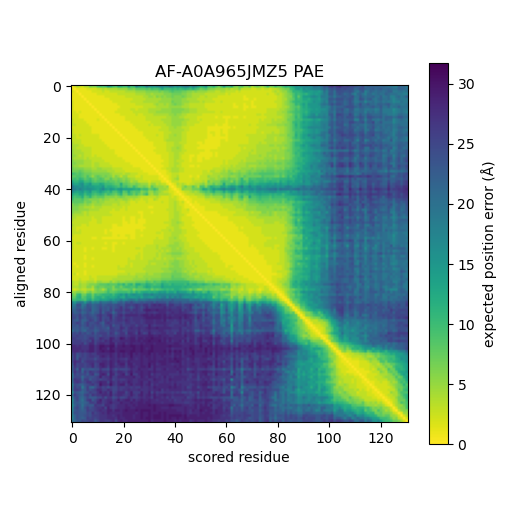.041 11.267 1.00 70.69 115 ALA A N 1
ATOM 898 C CA . ALA A 1 115 ? -7.889 27.627 11.330 1.00 70.69 115 ALA A CA 1
ATOM 899 C C . ALA A 1 115 ? -8.310 26.987 12.666 1.00 70.69 115 ALA A C 1
ATOM 901 O O . ALA A 1 115 ? -8.818 25.866 12.674 1.00 70.69 115 ALA A O 1
ATOM 902 N N . LYS A 1 116 ? -8.168 27.715 13.785 1.00 72.56 116 LYS A N 1
ATOM 903 C CA . LYS A 1 116 ? -8.647 27.266 15.102 1.00 72.56 116 LYS A CA 1
ATOM 904 C C . LYS A 1 116 ? -10.168 27.147 15.158 1.00 72.56 116 LYS A C 1
ATOM 906 O O . LYS A 1 116 ? -10.655 26.139 15.658 1.00 72.56 116 LYS A O 1
ATOM 911 N N . ASP A 1 117 ? -10.896 28.110 14.597 1.00 73.00 117 ASP A N 1
ATOM 912 C CA . ASP A 1 117 ? -12.363 28.077 14.564 1.00 73.00 117 ASP A CA 1
ATOM 913 C C . ASP A 1 117 ? -12.884 26.895 13.727 1.00 73.00 117 ASP A C 1
ATOM 915 O O . ASP A 1 117 ? -13.870 26.248 14.089 1.00 73.00 117 ASP A O 1
ATOM 919 N N . ILE A 1 118 ? -12.204 26.568 12.618 1.00 68.06 118 ILE A N 1
ATOM 920 C CA . ILE A 1 118 ? -12.523 25.387 11.803 1.00 68.06 118 ILE A CA 1
ATOM 921 C C . ILE A 1 118 ? -12.255 24.093 12.585 1.00 68.06 118 ILE A C 1
ATOM 923 O O . ILE A 1 118 ? -13.106 23.201 12.564 1.00 68.06 118 ILE A O 1
ATOM 927 N N . ASP A 1 119 ? -11.113 23.977 13.274 1.00 64.62 119 ASP A N 1
ATOM 928 C CA . ASP A 1 119 ? -10.784 22.795 14.089 1.00 64.62 119 ASP A CA 1
ATOM 929 C C . ASP A 1 119 ? -11.792 22.609 15.235 1.00 64.62 119 ASP A C 1
ATOM 931 O O . ASP A 1 119 ? -12.307 21.512 15.456 1.00 64.62 119 ASP A O 1
ATOM 935 N N . GLU A 1 120 ? -12.166 23.690 15.919 1.00 67.19 120 GLU A N 1
ATOM 936 C CA . GLU A 1 120 ? -13.166 23.659 16.986 1.00 67.19 120 GLU A CA 1
ATOM 937 C C . GLU A 1 120 ? -14.548 23.244 16.451 1.00 67.19 120 GLU A C 1
ATOM 939 O O . GLU A 1 120 ? -15.186 22.333 16.990 1.00 67.19 120 GLU A O 1
ATOM 944 N N . ALA A 1 121 ? -14.978 23.803 15.315 1.00 64.44 121 ALA A N 1
ATOM 945 C CA . ALA A 1 121 ? -16.221 23.409 14.654 1.00 64.44 121 ALA A CA 1
ATOM 946 C C . ALA A 1 121 ? -16.207 21.941 14.179 1.00 64.44 121 ALA A C 1
ATOM 948 O O . ALA A 1 121 ? -17.232 21.252 14.254 1.00 64.44 121 ALA A O 1
ATOM 949 N N . ALA A 1 122 ? -15.063 21.434 13.712 1.00 54.62 122 ALA A N 1
ATOM 950 C CA . ALA A 1 122 ? -14.897 20.037 13.316 1.00 54.62 122 ALA A CA 1
ATOM 951 C C . ALA A 1 122 ? -14.955 19.084 14.525 1.00 54.62 122 ALA A C 1
ATOM 953 O O . ALA A 1 122 ? -15.597 18.031 14.443 1.00 54.62 122 ALA A O 1
ATOM 954 N N . ARG A 1 123 ? -14.381 19.472 15.673 1.00 58.16 123 ARG A N 1
ATOM 955 C CA . ARG A 1 123 ? -14.491 18.725 16.941 1.00 58.16 123 ARG A CA 1
ATOM 956 C C . ARG A 1 123 ? -15.925 18.661 17.461 1.00 58.16 123 ARG A C 1
ATOM 958 O O . ARG A 1 123 ? -16.354 17.611 17.935 1.00 58.16 123 ARG A O 1
ATOM 965 N N . HIS A 1 124 ? -16.705 19.731 17.320 1.00 54.78 124 HIS A N 1
ATOM 966 C CA . HIS A 1 124 ? -18.123 19.703 17.692 1.00 54.78 124 HIS A CA 1
ATOM 967 C C . HIS A 1 124 ? -18.954 18.760 16.805 1.00 54.78 124 HIS A C 1
ATOM 969 O O . HIS A 1 124 ? -19.875 18.103 17.292 1.00 54.78 124 HIS A O 1
ATOM 975 N N . ARG A 1 125 ? -18.609 18.624 15.517 1.00 54.41 125 ARG A N 1
ATOM 976 C CA . ARG A 1 125 ? -19.284 17.682 14.604 1.00 54.41 125 ARG A CA 1
ATOM 977 C C . ARG A 1 125 ? -18.924 16.222 14.870 1.00 54.41 125 ARG A C 1
ATOM 979 O O . ARG A 1 125 ? -19.780 15.360 14.692 1.00 54.41 125 ARG A O 1
ATOM 986 N N . SER A 1 126 ? -17.702 15.931 15.317 1.00 45.69 126 SER A N 1
ATOM 987 C CA . SER A 1 126 ? -17.311 14.561 15.674 1.00 45.69 126 SER A CA 1
ATOM 988 C C . SER A 1 126 ? -17.956 14.085 16.982 1.00 45.69 126 SER A C 1
ATOM 990 O O . SER A 1 126 ? -18.307 12.913 17.089 1.00 45.69 126 SER A O 1
ATOM 992 N N . GLN A 1 127 ? -18.199 14.989 17.939 1.00 49.03 127 GLN A N 1
ATOM 993 C CA . GLN A 1 127 ? -18.901 14.681 19.194 1.00 49.03 127 GLN A CA 1
ATOM 994 C C . GLN A 1 127 ? -20.407 14.426 18.999 1.00 49.03 127 GLN A C 1
ATOM 996 O O . GLN A 1 127 ? -20.974 13.594 19.701 1.00 49.03 127 GLN A O 1
ATOM 1001 N N . GLY A 1 128 ? -21.051 15.080 18.024 1.00 45.06 128 GLY A N 1
ATOM 1002 C CA . GLY A 1 128 ? -22.472 14.866 17.701 1.00 45.06 128 GLY A CA 1
ATOM 1003 C C . GLY A 1 128 ? -22.778 13.597 16.891 1.00 45.06 128 GLY A C 1
ATOM 1004 O O . GLY A 1 128 ? -23.923 13.170 16.843 1.00 45.06 128 GLY A O 1
ATOM 1005 N N . ALA A 1 129 ? -21.775 12.973 16.264 1.00 41.41 129 ALA A N 1
ATOM 1006 C CA . ALA A 1 129 ? -21.939 11.713 15.528 1.00 41.41 129 ALA A CA 1
ATOM 1007 C C . ALA A 1 129 ? -21.805 10.457 16.419 1.00 41.41 129 ALA A C 1
ATOM 1009 O O . ALA A 1 129 ? -21.955 9.337 15.932 1.00 41.41 129 ALA A O 1
ATOM 1010 N N . ALA A 1 130 ? -21.500 10.642 17.710 1.00 46.97 130 ALA A N 1
ATOM 1011 C CA . ALA A 1 130 ? -21.338 9.580 18.705 1.00 46.97 130 ALA A CA 1
ATOM 1012 C C . ALA A 1 130 ? -22.544 9.426 19.660 1.00 46.97 130 ALA A C 1
ATOM 1014 O O . ALA A 1 130 ? -22.447 8.656 20.617 1.00 46.97 130 ALA A O 1
ATOM 1015 N N . SER A 1 131 ? -23.655 10.139 19.415 1.00 35.34 131 SER A N 1
ATOM 1016 C CA . SER A 1 131 ? -24.927 10.018 20.152 1.00 35.34 131 SER A CA 1
ATOM 1017 C C . SER A 1 131 ? -25.995 9.295 19.344 1.00 35.34 131 SER A C 1
ATOM 1019 O O . SER A 1 131 ? -26.191 9.713 18.180 1.00 35.34 131 SER A O 1
#

Mean predicted aligned error: 13.55 Å

Nearest PDB structures (foldseek):
  4v1o-assembly1_U  TM=2.891E-01  e=1.719E+00  Saccharomyces cerevisiae
  7ena-assembly1_l  TM=3.753E-01  e=6.775E+00  Homo sapiens
  7uio-assembly1_Bh  TM=2.517E-01  e=3.413E+00  Saccharomyces cerevisiae S288C

Secondary structure (DSSP, 8-state):
-HHHHHHHIIIIIHHHHHHHHHHHHHHHHHHHHTT-B-SSSSPPB-HHHHTHHHHHHHHHHHHHHHHHHHHHHHHHHSSPPPPP--TTTTHHHHHHHHT-TT--HHHHHHHHHHHHHHHHHHHHHHHHTT-

Foldseek 3Di:
DLVVLLVCLVVPVVVPLVVQLVVLVVVLVVLVVVQDWDPDPDTDGCSVVSNVRNVVSVVVVVVSVVSSVQSVVCVVPVDGPDDPPPPPPPDPVVVVVVPPPDDDPVNVVVVVVVVVVVVVVVVVVVVVVSD

Radius of gyration: 21.97 Å; Cα contacts (8 Å, |Δi|>4): 82; chains: 1; bounding box: 45×49×51 Å

Solvent-accessible surface area (backbone atoms only — not comparable to full-atom values): 7380 Å² total; per-residue (Å²): 108,48,67,59,53,39,46,46,40,62,72,46,46,50,58,48,43,51,51,50,19,50,52,26,40,53,56,16,51,53,26,53,75,68,61,31,56,47,98,53,98,75,60,49,75,41,28,70,62,4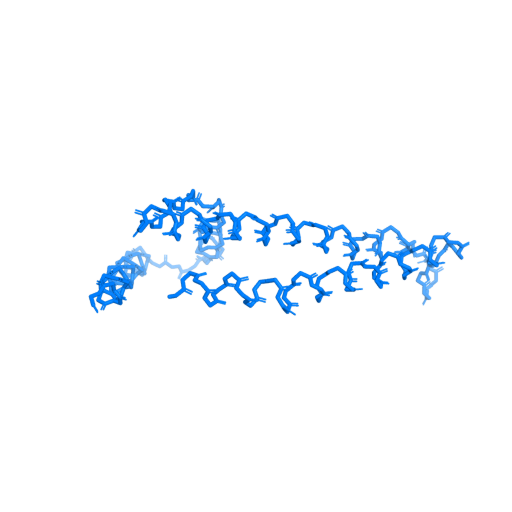0,44,48,48,25,52,50,30,52,52,52,49,54,54,51,52,53,52,42,50,42,26,54,45,20,73,73,70,76,46,76,68,81,74,75,84,65,90,66,85,60,57,61,67,51,49,54,56,69,67,47,92,80,68,55,75,66,58,55,50,50,50,54,51,52,52,49,54,51,52,53,55,51,52,56,54,60,61,60,73,76,112

Sequence (131 aa):
QAALDLALYLLFFTPGVIALTWAGWTYAADSWQIHEQTFNADPLPLYPFKSIIPIAGAIVMMQGVAEMMRCVICLKTGQWPERLKDAEEIDVVEQQLASSTYVDEEARKAVIAHAKDIDEAARHRSQGAAS